Protein AF-A0A5C8ME00-F1 (afdb_monomer_lite)

Foldseek 3Di:
DQDDADPVGGDLDPVVLVVCCVPDVVSVVVVVVVVVCCCCPCLPVVQVVQQDPVQRDHDWDWDQPPDPVRDTATVSPGPPPQDDDDPVSNVSCVSDDDSDPPDDDDDDDDDCVLLCVVCVVVVPPVSPVCVVVVHDVLLVQLCVVVVDDSVPCDPVSSVVSVVVVVCVSCVVVPPD

Secondary structure (DSSP, 8-state):
----EETTEE---HHHHHHHGGG-HHHHHHHHHHHHHHIIIIIIIHHHTTB-TTT--B--EEESSS-TTS--EEESS--TT---SSHHHHGGGGG---SSTT--------TTHHHHHHHHHHT-HHHHHHHHTT--HHHHHHHHHHT--GGG--HHHHHHHHHHHHHHHHGGGS--

Radius of gyration: 20.96 Å; chains: 1; bounding box: 46×53×48 Å

Structure (mmCIF, N/CA/C/O backbone):
data_AF-A0A5C8ME00-F1
#
_entry.id   AF-A0A5C8ME00-F1
#
loop_
_atom_site.group_PDB
_atom_site.id
_atom_site.type_symbol
_atom_site.label_atom_id
_atom_site.label_alt_id
_atom_site.label_comp_id
_atom_site.label_asym_id
_atom_site.label_entity_id
_atom_site.label_seq_id
_atom_site.pdbx_PDB_ins_code
_atom_site.Cartn_x
_atom_site.Cartn_y
_atom_site.Cartn_z
_atom_site.occupancy
_atom_site.B_iso_or_equiv
_atom_site.auth_seq_id
_atom_site.auth_comp_id
_atom_site.auth_asym_id
_atom_site.auth_atom_id
_atom_site.pdbx_PDB_model_num
ATOM 1 N N . PRO A 1 1 ? -8.275 28.125 -0.974 1.00 88.19 1 PRO A N 1
ATOM 2 C CA . PRO A 1 1 ? -7.687 28.679 0.264 1.00 88.19 1 PRO A CA 1
ATOM 3 C C . PRO A 1 1 ? -6.449 27.875 0.672 1.00 88.19 1 PRO A C 1
ATOM 5 O O . PRO A 1 1 ? -6.302 26.719 0.283 1.00 88.19 1 PRO A O 1
ATOM 8 N N . VAL A 1 2 ? -5.556 28.489 1.446 1.00 91.38 2 VAL A N 1
ATOM 9 C CA . VAL A 1 2 ? -4.359 27.818 1.966 1.00 91.38 2 VAL A CA 1
ATOM 10 C C . VAL A 1 2 ? -4.737 27.044 3.230 1.00 91.38 2 VAL A C 1
ATOM 12 O O . VAL A 1 2 ? -5.086 27.661 4.229 1.00 91.38 2 VAL A O 1
ATOM 15 N N . LEU A 1 3 ? -4.664 25.708 3.191 1.00 89.69 3 LEU A N 1
ATOM 16 C CA . LEU A 1 3 ? -5.029 24.849 4.333 1.00 89.69 3 LEU A CA 1
ATOM 17 C C . LEU A 1 3 ? -3.828 24.432 5.197 1.00 89.69 3 LEU A C 1
ATOM 19 O O . LEU A 1 3 ? -3.984 24.168 6.384 1.00 89.69 3 LEU A O 1
ATOM 23 N N . LYS A 1 4 ? -2.625 24.345 4.612 1.00 92.75 4 LYS A N 1
ATOM 24 C CA . LYS A 1 4 ? -1.401 23.899 5.299 1.00 92.75 4 LYS A CA 1
ATOM 25 C C . LYS A 1 4 ? -0.155 24.478 4.625 1.00 92.75 4 LYS A C 1
ATOM 27 O O . LYS A 1 4 ? -0.131 24.649 3.404 1.00 92.75 4 LYS A O 1
ATOM 32 N N . LYS A 1 5 ? 0.895 24.747 5.406 1.00 93.75 5 LYS A N 1
ATOM 33 C CA . LYS A 1 5 ? 2.218 25.180 4.921 1.00 93.75 5 LYS A CA 1
ATOM 34 C C . LYS A 1 5 ? 3.290 24.139 5.264 1.00 93.75 5 LYS A C 1
ATOM 36 O O . LYS A 1 5 ? 3.178 23.434 6.263 1.00 93.75 5 LYS A O 1
ATOM 41 N N . THR A 1 6 ? 4.305 24.030 4.418 1.00 93.50 6 THR A N 1
ATOM 42 C CA . THR A 1 6 ? 5.554 23.297 4.659 1.00 93.50 6 THR A CA 1
ATOM 43 C C . THR A 1 6 ? 6.679 24.297 4.929 1.00 93.50 6 THR A C 1
ATOM 45 O O . THR A 1 6 ? 6.500 25.501 4.753 1.00 93.50 6 THR A O 1
ATOM 48 N N . LYS A 1 7 ? 7.865 23.810 5.318 1.00 91.88 7 LYS A N 1
ATOM 49 C CA . LYS A 1 7 ? 9.053 24.661 5.526 1.00 91.88 7 LYS A CA 1
ATOM 50 C C . LYS A 1 7 ? 9.401 25.524 4.300 1.00 91.88 7 LYS A C 1
ATOM 52 O O . LYS A 1 7 ? 9.993 26.581 4.457 1.00 91.88 7 LYS A O 1
ATOM 57 N N . THR A 1 8 ? 9.036 25.071 3.100 1.00 92.56 8 THR A N 1
ATOM 58 C CA . THR A 1 8 ? 9.403 25.693 1.821 1.00 92.56 8 THR A CA 1
ATOM 59 C C . THR A 1 8 ? 8.241 26.375 1.095 1.00 92.56 8 THR A C 1
ATOM 61 O O . THR A 1 8 ? 8.463 26.954 0.037 1.00 92.56 8 THR A O 1
ATOM 64 N N . GLY A 1 9 ? 7.006 26.338 1.616 1.00 94.81 9 GLY A N 1
ATOM 65 C CA . GLY A 1 9 ? 5.874 27.006 0.966 1.00 94.81 9 GLY A CA 1
ATOM 66 C C . GLY A 1 9 ? 4.507 26.409 1.286 1.00 94.81 9 GLY A C 1
ATOM 67 O O . GLY A 1 9 ? 4.250 25.930 2.389 1.00 94.81 9 GLY A O 1
ATOM 68 N N . TYR A 1 10 ? 3.587 26.470 0.324 1.00 95.19 10 TYR A N 1
ATOM 69 C CA . TYR A 1 10 ? 2.240 25.918 0.475 1.00 95.19 10 TYR A CA 1
ATOM 70 C C . TYR A 1 10 ? 2.240 24.401 0.300 1.00 95.19 10 TYR A C 1
ATOM 72 O O . TYR A 1 10 ? 2.869 23.861 -0.610 1.00 95.19 10 TYR A O 1
ATOM 80 N N . SER A 1 11 ? 1.504 23.699 1.160 1.00 92.94 11 SER A N 1
ATOM 81 C CA . SER A 1 11 ? 1.359 22.256 1.019 1.00 92.94 11 SER A CA 1
ATOM 82 C C . SER A 1 11 ? 0.436 21.927 -0.148 1.00 92.94 11 SER A C 1
ATOM 84 O O . SER A 1 11 ? -0.657 22.473 -0.266 1.00 92.94 11 SER A O 1
ATOM 86 N N . THR A 1 12 ? 0.865 20.982 -0.976 1.00 94.06 12 THR A N 1
ATOM 87 C CA . THR A 1 12 ? 0.027 20.356 -2.002 1.00 94.06 12 THR A CA 1
ATOM 88 C C . THR A 1 12 ? -0.050 18.848 -1.771 1.00 94.06 12 THR A C 1
ATOM 90 O O . THR A 1 12 ? -0.081 18.086 -2.726 1.00 94.06 12 THR A O 1
ATOM 93 N N . SER A 1 13 ? -0.008 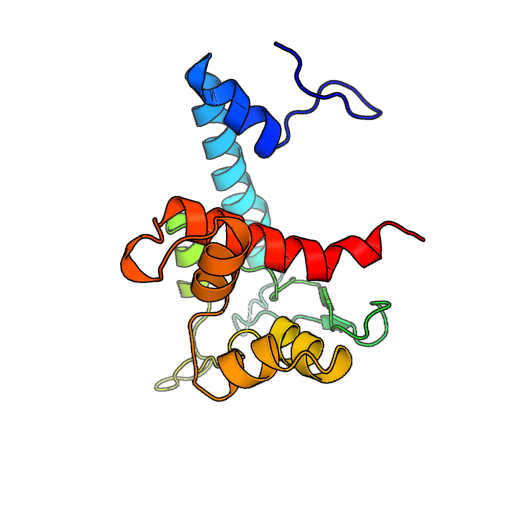18.370 -0.522 1.00 92.62 13 SER A N 1
ATOM 94 C CA . SER A 1 13 ? -0.159 16.932 -0.246 1.00 92.62 13 SER A CA 1
ATOM 95 C C . SER A 1 13 ? -1.520 16.412 -0.727 1.00 92.62 13 SER A C 1
ATOM 97 O O . SER A 1 13 ? -2.463 17.190 -0.861 1.00 92.62 13 SER A O 1
ATOM 99 N N . ALA A 1 14 ? -1.635 15.097 -0.954 1.00 90.44 14 ALA A N 1
ATOM 100 C CA . ALA A 1 14 ? -2.904 14.476 -1.350 1.00 90.44 14 ALA A CA 1
ATOM 101 C C . ALA A 1 14 ? -4.045 14.842 -0.382 1.00 90.44 14 ALA A C 1
ATOM 103 O O . ALA A 1 14 ? -5.069 15.334 -0.826 1.00 90.44 14 ALA A O 1
ATOM 104 N N . GLU A 1 15 ? -3.804 14.764 0.932 1.00 89.75 15 GLU A N 1
ATOM 105 C CA . GLU A 1 15 ? -4.770 15.150 1.976 1.00 89.75 15 GLU A CA 1
ATOM 106 C C . GLU A 1 15 ? -5.261 16.609 1.850 1.00 89.75 15 GLU A C 1
ATOM 108 O O . GLU A 1 15 ? -6.433 16.910 2.069 1.00 89.75 15 GLU A O 1
ATOM 113 N N . VAL A 1 16 ? -4.367 17.542 1.503 1.00 93.44 16 VAL A N 1
ATOM 114 C CA . VAL A 1 16 ? -4.737 18.953 1.310 1.00 93.44 16 VAL A CA 1
ATOM 115 C C . VAL A 1 16 ? -5.523 19.123 0.015 1.00 93.44 16 VAL A C 1
ATOM 117 O O . VAL A 1 16 ? -6.515 19.844 -0.001 1.00 93.44 16 VAL A O 1
ATOM 120 N N . LEU A 1 17 ? -5.098 18.459 -1.059 1.00 94.12 17 LEU A N 1
ATOM 121 C CA . LEU A 1 17 ? -5.768 18.528 -2.354 1.00 94.12 17 LEU A CA 1
ATOM 122 C C . LEU A 1 17 ? -7.157 17.878 -2.314 1.00 94.12 17 LEU A C 1
ATOM 124 O O . LEU A 1 17 ? -8.087 18.454 -2.855 1.00 94.12 17 LEU A O 1
ATOM 128 N N . GLU A 1 18 ? -7.351 16.768 -1.607 1.00 91.75 18 GLU A N 1
ATOM 129 C CA . GLU A 1 18 ? -8.671 16.144 -1.419 1.00 91.75 18 GLU A CA 1
ATOM 130 C C . GLU A 1 18 ? -9.672 17.112 -0.766 1.00 91.75 18 GLU A C 1
ATOM 132 O O . GLU A 1 18 ? -10.810 17.226 -1.211 1.00 91.75 18 GLU A O 1
ATOM 137 N N . LYS A 1 19 ? -9.232 17.899 0.225 1.00 92.12 19 LYS A N 1
ATOM 138 C CA . LYS A 1 19 ? -10.057 18.950 0.855 1.00 92.12 19 LYS A CA 1
ATOM 139 C C . LYS A 1 19 ? -10.343 20.134 -0.079 1.00 92.12 19 LYS A C 1
ATOM 141 O O . LYS A 1 19 ? -11.308 20.866 0.130 1.00 92.12 19 LYS A O 1
ATOM 146 N N . LEU A 1 20 ? -9.491 20.354 -1.081 1.00 93.81 20 LEU A N 1
ATOM 147 C CA . LEU A 1 20 ? -9.636 21.416 -2.081 1.00 93.81 20 LEU A CA 1
ATOM 148 C C . LEU A 1 20 ? -10.382 20.956 -3.341 1.00 93.81 20 LEU A C 1
ATOM 150 O O . LEU A 1 20 ? -10.801 21.813 -4.115 1.00 93.81 20 LEU A O 1
ATOM 154 N N . ALA A 1 21 ? -10.576 19.649 -3.538 1.00 92.56 21 ALA A N 1
ATOM 155 C CA . ALA A 1 21 ? -11.231 19.083 -4.716 1.00 92.56 21 ALA A CA 1
ATOM 156 C C . ALA A 1 21 ? -12.616 19.695 -5.005 1.00 92.56 21 ALA A C 1
ATOM 158 O O . ALA A 1 21 ? -12.838 20.089 -6.150 1.00 92.56 21 ALA A O 1
ATOM 159 N N . PRO A 1 22 ? -13.495 19.935 -4.004 1.00 94.44 22 PRO A N 1
ATOM 160 C CA . PRO A 1 22 ? -14.806 20.544 -4.253 1.00 94.44 22 PRO A CA 1
ATOM 161 C C . PRO A 1 22 ? -14.755 21.986 -4.775 1.00 94.44 22 PRO A C 1
ATOM 163 O O . PRO A 1 22 ? -15.778 22.529 -5.178 1.00 94.44 22 PRO A O 1
ATOM 166 N N . GLN A 1 23 ? -13.598 22.647 -4.709 1.00 93.62 23 GLN A N 1
ATOM 167 C CA . GLN A 1 23 ? -13.489 24.070 -5.021 1.00 93.62 23 GLN A CA 1
ATOM 168 C C . GLN A 1 23 ? -13.148 24.345 -6.480 1.00 93.62 23 GLN A C 1
ATOM 170 O O . GLN A 1 23 ? -13.478 25.417 -6.981 1.00 93.62 23 GLN A O 1
ATOM 175 N N . HIS A 1 24 ? -12.440 23.431 -7.145 1.00 95.62 24 HIS A N 1
ATOM 176 C CA . HIS A 1 24 ? -12.072 23.600 -8.544 1.00 95.62 24 HIS A CA 1
ATOM 177 C C . HIS A 1 24 ? -11.681 22.263 -9.185 1.00 95.62 24 HIS A C 1
ATOM 179 O O . HIS A 1 24 ? -10.813 21.555 -8.674 1.00 95.62 24 HIS A O 1
ATOM 185 N N . GLU A 1 25 ? -12.221 21.975 -10.372 1.00 95.12 25 GLU A N 1
ATOM 186 C CA . GLU A 1 25 ? -11.980 20.729 -11.127 1.00 95.12 25 GLU A CA 1
ATOM 187 C C . GLU A 1 25 ? -10.493 20.427 -11.412 1.00 95.12 25 GLU A C 1
ATOM 189 O O . GLU A 1 25 ? -10.078 19.274 -11.517 1.00 95.12 25 GLU A O 1
ATOM 194 N N . ILE A 1 26 ? -9.650 21.461 -11.503 1.00 96.62 26 ILE A N 1
ATOM 195 C CA . ILE A 1 26 ? -8.194 21.310 -11.687 1.00 96.62 26 ILE A CA 1
ATOM 196 C C . ILE A 1 26 ? -7.544 20.463 -10.587 1.00 96.62 26 ILE A C 1
ATOM 198 O O . ILE A 1 26 ? -6.544 19.795 -10.838 1.00 96.62 26 ILE A O 1
ATOM 202 N N . VAL A 1 27 ? -8.087 20.483 -9.369 1.00 95.56 27 VAL A N 1
ATOM 203 C CA . VAL A 1 27 ? -7.496 19.786 -8.225 1.00 95.56 27 VAL A CA 1
ATOM 204 C C . VAL A 1 27 ? -7.568 18.273 -8.426 1.00 95.56 27 VAL A C 1
ATOM 206 O O . VAL A 1 27 ? -6.569 17.581 -8.221 1.00 95.56 27 VAL A O 1
ATOM 209 N N . GLU A 1 28 ? -8.700 17.772 -8.921 1.00 93.69 28 GLU A N 1
ATOM 210 C CA . GLU A 1 28 ? -8.862 16.362 -9.286 1.00 93.69 28 GLU A CA 1
ATOM 211 C C . GLU A 1 28 ? -7.933 15.977 -10.442 1.00 93.69 28 GLU A C 1
ATOM 213 O O . GLU A 1 28 ? -7.245 14.956 -10.375 1.00 93.69 28 GLU A O 1
ATOM 218 N N . LYS A 1 29 ? -7.812 16.841 -11.461 1.00 95.88 29 LYS A N 1
ATOM 219 C CA . LYS A 1 29 ? -6.878 16.634 -12.583 1.00 95.88 29 LYS A CA 1
ATOM 220 C C . LYS A 1 29 ? -5.421 16.552 -12.103 1.00 95.88 29 LYS A C 1
ATOM 222 O O . LYS A 1 29 ? -4.667 15.707 -12.582 1.00 95.88 29 LYS A O 1
ATOM 227 N N . ILE A 1 30 ? -5.020 17.374 -11.128 1.00 96.06 30 ILE A N 1
ATOM 228 C CA . ILE A 1 30 ? -3.675 17.337 -10.523 1.00 96.06 30 ILE A CA 1
ATOM 229 C C . ILE A 1 30 ? -3.450 16.040 -9.740 1.00 96.06 30 ILE A C 1
ATOM 231 O O . ILE A 1 30 ? -2.378 15.440 -9.856 1.00 96.06 30 ILE A O 1
ATOM 235 N N . LEU A 1 31 ? -4.426 15.608 -8.936 1.00 93.19 31 LEU A N 1
ATOM 236 C CA . LEU A 1 31 ? -4.349 14.346 -8.193 1.00 93.19 31 LEU A CA 1
ATOM 237 C C . LEU A 1 31 ? -4.161 13.165 -9.152 1.00 93.19 31 LEU A C 1
ATOM 239 O O . LEU A 1 31 ? -3.233 12.372 -8.974 1.00 93.19 31 LEU A O 1
ATOM 243 N N . HIS A 1 32 ? -4.966 13.117 -10.214 1.00 92.56 32 HIS A N 1
ATOM 244 C CA . HIS A 1 32 ? -4.878 12.081 -11.234 1.00 92.56 32 HIS A CA 1
ATOM 245 C C . HIS A 1 32 ? -3.536 12.117 -11.984 1.00 92.56 32 HIS A C 1
ATOM 247 O O . HIS A 1 32 ? -2.866 11.091 -12.103 1.00 92.56 32 HIS A O 1
ATOM 253 N N . TYR A 1 33 ? -3.073 13.300 -12.405 1.00 95.38 33 TYR A N 1
ATOM 254 C CA . TYR A 1 33 ? -1.769 13.459 -13.057 1.00 95.38 33 TYR A CA 1
ATOM 255 C C . TYR A 1 33 ? -0.618 12.944 -12.185 1.00 95.38 33 TYR A C 1
ATOM 257 O O . TYR A 1 33 ? 0.264 12.236 -12.664 1.00 95.38 33 TYR A O 1
ATOM 265 N N . ARG A 1 34 ? -0.624 13.253 -10.883 1.00 94.12 34 ARG A N 1
ATOM 266 C CA . ARG A 1 34 ? 0.418 12.786 -9.955 1.00 94.12 34 ARG A CA 1
ATOM 267 C C . ARG A 1 34 ? 0.398 11.277 -9.770 1.00 94.12 34 ARG A C 1
ATOM 269 O O . ARG A 1 34 ? 1.466 10.674 -9.668 1.00 94.12 34 ARG A O 1
ATOM 276 N N . GLN A 1 35 ? -0.788 10.676 -9.733 1.00 90.62 35 GLN A N 1
ATOM 277 C CA . GLN A 1 35 ? -0.932 9.226 -9.685 1.00 90.62 35 GLN A CA 1
ATOM 278 C C . GLN A 1 35 ? -0.311 8.585 -10.930 1.00 90.62 35 GLN A C 1
ATOM 280 O O . GLN A 1 35 ? 0.579 7.745 -10.795 1.00 90.62 35 GLN A O 1
ATOM 285 N N . LEU A 1 36 ? -0.717 9.019 -12.127 1.00 92.88 36 LEU A N 1
ATOM 286 C CA . LEU A 1 36 ? -0.182 8.507 -13.392 1.00 92.88 36 LEU A CA 1
ATOM 287 C C . LEU A 1 36 ? 1.327 8.739 -13.512 1.00 92.88 36 LEU A C 1
ATOM 289 O O . LEU A 1 36 ? 2.073 7.815 -13.823 1.00 92.88 36 LEU A O 1
ATOM 293 N N . GLY A 1 37 ? 1.794 9.940 -13.168 1.00 94.06 37 GLY A N 1
ATOM 294 C CA . GLY A 1 37 ? 3.211 10.281 -13.181 1.00 94.06 37 GLY A CA 1
ATOM 295 C C . GLY A 1 37 ? 4.032 9.401 -12.239 1.00 94.06 37 GLY A C 1
ATOM 296 O O . GLY A 1 37 ? 5.149 9.014 -12.580 1.00 94.06 37 GLY A O 1
ATOM 297 N N . LYS A 1 38 ? 3.491 9.016 -11.074 1.00 91.06 38 LYS A N 1
ATOM 298 C CA . LYS A 1 38 ? 4.168 8.087 -10.157 1.00 91.06 38 LYS A CA 1
ATOM 299 C C . LYS A 1 38 ? 4.213 6.666 -10.721 1.00 91.06 38 LYS A C 1
ATOM 301 O O . LYS A 1 38 ? 5.256 6.022 -10.609 1.00 91.06 38 LYS A O 1
ATOM 306 N N . LEU A 1 39 ? 3.121 6.200 -11.336 1.00 92.25 39 LEU A N 1
ATOM 307 C CA . LEU A 1 39 ? 3.062 4.905 -12.026 1.00 92.25 39 LEU A CA 1
ATOM 308 C C . LEU A 1 39 ? 4.110 4.826 -13.137 1.00 92.25 39 LEU A C 1
ATOM 310 O O . LEU A 1 39 ? 4.941 3.921 -13.121 1.00 92.25 39 LEU A O 1
ATOM 314 N N . GLN A 1 40 ? 4.138 5.821 -14.019 1.00 92.81 40 GLN A N 1
ATOM 315 C CA . GLN A 1 40 ? 5.092 5.887 -15.117 1.00 92.81 40 GLN A CA 1
ATOM 316 C C . GLN A 1 40 ? 6.540 5.990 -14.622 1.00 92.81 40 GLN A C 1
ATOM 318 O O . GLN A 1 40 ? 7.350 5.113 -14.906 1.00 92.81 40 GLN A O 1
ATOM 323 N N . SER A 1 41 ? 6.868 7.026 -13.846 1.00 92.12 41 SER A N 1
ATOM 324 C CA . SER A 1 41 ? 8.264 7.314 -13.484 1.00 92.12 41 SER A CA 1
ATOM 325 C C . SER A 1 41 ? 8.886 6.248 -12.581 1.00 92.12 41 SER A C 1
ATOM 327 O O . SER A 1 41 ? 10.025 5.839 -12.779 1.00 92.12 41 SER A O 1
ATOM 329 N N . THR A 1 42 ? 8.161 5.804 -11.550 1.00 90.25 42 THR A N 1
ATOM 330 C CA . THR A 1 42 ? 8.736 4.931 -10.516 1.00 90.25 42 THR A CA 1
ATOM 331 C C . THR A 1 42 ? 8.575 3.463 -10.858 1.00 90.25 42 THR A C 1
ATOM 333 O O . THR A 1 42 ? 9.514 2.699 -10.671 1.00 90.25 42 THR A O 1
ATOM 336 N N . TYR A 1 43 ? 7.398 3.060 -11.334 1.00 91.94 43 TYR A N 1
ATOM 337 C CA . TYR A 1 43 ? 7.083 1.642 -11.478 1.00 91.94 43 TYR A CA 1
ATOM 338 C C . TYR A 1 43 ? 7.258 1.130 -12.904 1.00 91.94 43 TYR A C 1
ATOM 340 O O . TYR A 1 43 ? 7.599 -0.030 -13.064 1.00 91.94 43 TYR A O 1
ATOM 348 N N . ILE A 1 44 ? 7.082 1.962 -13.933 1.00 92.44 44 ILE A N 1
ATOM 349 C CA . ILE A 1 44 ? 7.342 1.546 -15.318 1.00 92.44 44 ILE A CA 1
ATOM 350 C C . ILE A 1 44 ? 8.804 1.825 -15.670 1.00 92.44 44 ILE A C 1
ATOM 352 O O . ILE A 1 44 ? 9.607 0.901 -15.769 1.00 92.44 44 ILE A O 1
ATOM 356 N N . GLU A 1 45 ? 9.185 3.097 -15.782 1.00 94.25 45 GLU A N 1
ATOM 357 C CA . GLU A 1 45 ? 10.542 3.495 -16.173 1.00 94.25 45 GLU A CA 1
ATOM 358 C C . GLU A 1 45 ? 11.588 3.036 -15.151 1.00 94.25 45 GLU A C 1
ATOM 360 O O . GLU A 1 45 ? 12.675 2.606 -15.526 1.00 94.25 45 GLU A O 1
ATOM 365 N N . GLY A 1 46 ? 11.261 3.099 -13.857 1.00 93.31 46 GLY A N 1
ATOM 366 C CA . GLY A 1 46 ? 12.154 2.658 -12.788 1.00 93.31 46 GLY A CA 1
ATOM 367 C C . GLY A 1 46 ? 12.451 1.157 -12.818 1.00 93.31 46 GLY A C 1
ATOM 368 O O . GLY A 1 46 ? 13.612 0.783 -12.682 1.00 93.31 46 GLY A O 1
ATOM 369 N N . LEU A 1 47 ? 11.443 0.300 -13.041 1.00 93.69 47 LEU A N 1
ATOM 370 C CA . LEU A 1 47 ? 11.654 -1.153 -13.132 1.00 93.69 47 LEU A CA 1
ATOM 371 C C . LEU A 1 47 ? 12.388 -1.540 -14.420 1.00 93.69 47 LEU A C 1
ATOM 373 O O . LEU A 1 47 ? 13.303 -2.358 -14.374 1.00 93.69 47 LEU A O 1
ATOM 377 N N . LEU A 1 48 ? 12.049 -0.910 -15.549 1.00 93.94 48 LEU A N 1
ATOM 378 C CA . LEU A 1 48 ? 12.714 -1.161 -16.833 1.00 93.94 48 LEU A CA 1
ATOM 379 C C . LEU A 1 48 ? 14.207 -0.806 -16.824 1.00 93.94 48 LEU A C 1
ATOM 381 O O . LEU A 1 48 ? 14.966 -1.364 -17.606 1.00 93.94 48 LEU A O 1
ATOM 385 N N . LYS A 1 49 ? 14.652 0.100 -15.947 1.00 95.00 49 LYS A N 1
ATOM 386 C CA . LYS A 1 49 ? 16.078 0.442 -15.808 1.00 95.00 49 LYS A CA 1
ATOM 387 C C . LYS A 1 49 ? 16.900 -0.607 -15.062 1.00 95.00 49 LYS A C 1
ATOM 389 O O . LYS A 1 49 ? 18.119 -0.589 -15.176 1.00 95.00 49 LYS A O 1
ATOM 394 N N . VAL A 1 50 ? 16.257 -1.464 -14.270 1.00 95.25 50 VAL A N 1
ATOM 395 C CA . VAL A 1 50 ? 16.938 -2.415 -13.370 1.00 95.25 50 VAL A CA 1
ATOM 396 C C . VAL A 1 50 ? 16.635 -3.875 -13.703 1.00 95.25 50 VAL A C 1
ATOM 398 O O . VAL A 1 50 ? 17.101 -4.777 -13.009 1.00 95.25 50 VAL A O 1
ATOM 401 N N . VAL A 1 51 ? 15.840 -4.123 -14.746 1.00 96.50 51 VAL A N 1
ATOM 402 C CA . VAL A 1 51 ? 15.625 -5.471 -15.269 1.00 96.50 51 VAL A CA 1
ATOM 403 C C . VAL A 1 51 ? 16.887 -5.954 -15.975 1.00 96.50 51 VAL A C 1
ATOM 405 O O . VAL A 1 51 ? 17.477 -5.251 -16.793 1.00 96.50 51 VAL A O 1
ATOM 408 N N . HIS A 1 52 ? 17.307 -7.171 -15.656 1.00 96.06 52 HIS A N 1
ATOM 409 C CA . HIS A 1 52 ? 18.437 -7.799 -16.315 1.00 96.06 52 HIS A CA 1
ATOM 410 C C . HIS A 1 52 ? 18.038 -8.229 -17.732 1.00 96.06 52 HIS A C 1
ATOM 412 O O . HIS A 1 52 ? 17.139 -9.057 -17.895 1.00 96.06 52 HIS A O 1
ATOM 418 N N . HIS A 1 53 ? 18.719 -7.701 -18.753 1.00 92.94 53 HIS A N 1
ATOM 419 C CA . HIS A 1 53 ? 18.341 -7.887 -20.160 1.00 92.94 53 HIS A CA 1
ATOM 420 C C . HIS A 1 53 ? 18.285 -9.356 -20.602 1.00 92.94 53 HIS A C 1
ATOM 422 O O . HIS A 1 53 ? 17.360 -9.736 -21.313 1.00 92.94 53 HIS A O 1
ATOM 428 N N . ASP A 1 54 ? 19.215 -10.195 -20.136 1.00 95.31 54 ASP A N 1
ATOM 429 C CA . ASP A 1 54 ? 19.278 -11.591 -20.596 1.00 95.31 54 ASP A CA 1
ATOM 430 C C . ASP A 1 54 ? 18.248 -12.511 -19.924 1.00 95.31 54 ASP A C 1
ATOM 432 O O . ASP A 1 54 ? 17.875 -13.539 -20.480 1.00 95.31 54 ASP A O 1
ATOM 436 N N . THR A 1 55 ? 17.792 -12.171 -18.713 1.00 95.75 55 THR A N 1
ATOM 437 C CA . THR A 1 55 ? 16.948 -13.061 -17.893 1.00 95.75 55 THR A CA 1
ATOM 438 C C . THR A 1 55 ? 15.542 -12.518 -17.674 1.00 95.75 55 THR A C 1
ATOM 440 O O . THR A 1 55 ? 14.683 -13.252 -17.192 1.00 95.75 55 THR A O 1
ATOM 443 N N . ASN A 1 56 ? 15.301 -11.243 -17.998 1.00 95.38 56 ASN A N 1
ATOM 444 C CA . ASN A 1 56 ? 14.081 -10.504 -17.672 1.00 95.38 56 ASN A CA 1
ATOM 445 C C . ASN A 1 56 ? 13.720 -10.538 -16.173 1.00 95.38 56 ASN A C 1
ATOM 447 O O . ASN A 1 56 ? 12.552 -10.419 -15.802 1.00 95.38 56 ASN A O 1
ATOM 451 N N . LYS A 1 57 ? 14.720 -10.690 -15.292 1.00 97.06 57 LYS A N 1
ATOM 452 C CA . LYS A 1 57 ? 14.544 -10.700 -13.832 1.00 97.06 57 LYS A CA 1
ATOM 453 C C . LYS A 1 57 ? 14.973 -9.372 -13.217 1.00 97.06 57 LYS A C 1
ATOM 455 O O . LYS A 1 57 ? 15.908 -8.725 -13.682 1.00 97.06 57 LYS A O 1
ATOM 460 N N . VAL A 1 58 ? 14.297 -8.986 -12.138 1.00 96.50 58 VAL A N 1
ATOM 461 C CA . VAL A 1 58 ? 14.713 -7.888 -11.255 1.00 96.50 58 VAL A CA 1
ATOM 462 C C . VAL A 1 58 ? 15.274 -8.475 -9.962 1.00 96.50 58 VAL A C 1
ATOM 464 O O . VAL A 1 58 ? 14.670 -9.369 -9.369 1.00 96.50 58 VAL A O 1
ATOM 467 N N . HIS A 1 59 ? 16.428 -7.979 -9.521 1.00 97.31 59 HIS A N 1
ATOM 468 C CA . HIS A 1 59 ? 17.151 -8.507 -8.364 1.00 97.31 59 HIS A CA 1
ATOM 469 C C . HIS A 1 59 ? 17.191 -7.460 -7.252 1.00 97.31 59 HIS A C 1
ATOM 471 O O . HIS A 1 59 ? 18.081 -6.623 -7.218 1.00 97.31 59 HIS A O 1
ATOM 477 N N . THR A 1 60 ? 16.205 -7.498 -6.352 1.00 97.56 60 THR A N 1
ATOM 478 C CA . THR A 1 60 ? 16.162 -6.574 -5.210 1.00 97.56 60 THR A CA 1
ATOM 479 C C . THR A 1 60 ? 17.215 -6.916 -4.156 1.00 97.56 60 THR A C 1
ATOM 481 O O . THR A 1 60 ? 17.559 -8.083 -3.959 1.00 97.56 60 THR A O 1
ATOM 484 N N . ILE A 1 61 ? 17.664 -5.902 -3.422 1.00 97.62 61 ILE A N 1
ATOM 485 C CA . ILE A 1 61 ? 18.503 -6.046 -2.233 1.00 97.62 61 ILE A CA 1
ATOM 486 C C . ILE A 1 61 ? 17.619 -5.882 -0.996 1.00 97.62 61 ILE A C 1
ATOM 488 O O . ILE A 1 61 ? 16.992 -4.838 -0.800 1.00 97.62 61 ILE A O 1
ATOM 492 N N . PHE A 1 62 ? 17.587 -6.908 -0.144 1.00 97.75 62 PHE A N 1
ATOM 493 C CA . PHE A 1 62 ? 16.938 -6.834 1.162 1.00 97.75 62 PHE A CA 1
ATOM 494 C C . PHE A 1 62 ? 17.935 -6.373 2.224 1.00 97.75 62 PHE A C 1
ATOM 496 O O . PHE A 1 62 ? 18.843 -7.109 2.605 1.00 97.75 62 PHE A O 1
ATOM 503 N N . ASN A 1 63 ? 17.745 -5.161 2.740 1.00 95.75 63 ASN A N 1
ATOM 504 C CA . ASN A 1 63 ? 18.569 -4.638 3.821 1.00 95.75 63 ASN A CA 1
ATOM 505 C C . ASN A 1 63 ? 18.012 -5.110 5.164 1.00 95.75 63 ASN A C 1
ATOM 507 O O . ASN A 1 63 ? 16.931 -4.692 5.588 1.00 95.75 63 ASN A O 1
ATOM 511 N N . GLN A 1 64 ? 18.775 -5.962 5.844 1.00 95.75 64 GLN A N 1
ATOM 512 C CA . GLN A 1 64 ? 18.384 -6.544 7.128 1.00 95.75 64 GLN A CA 1
ATOM 513 C C . GLN A 1 64 ? 18.782 -5.678 8.333 1.00 95.75 64 GLN A C 1
ATOM 515 O O . GLN A 1 64 ? 18.108 -5.708 9.356 1.00 95.75 64 GLN A O 1
ATOM 520 N N . ALA A 1 65 ? 19.841 -4.875 8.207 1.00 94.50 65 ALA A N 1
ATOM 521 C CA . ALA A 1 65 ? 20.431 -4.108 9.309 1.00 94.50 65 ALA A CA 1
ATOM 522 C C . ALA A 1 65 ? 20.178 -2.588 9.211 1.00 94.50 65 ALA A C 1
ATOM 524 O O . ALA A 1 65 ? 20.992 -1.796 9.675 1.00 94.50 65 ALA A O 1
ATOM 525 N N . LEU A 1 66 ? 19.078 -2.171 8.568 1.00 90.75 66 LEU A N 1
ATOM 526 C CA . LEU A 1 66 ? 18.779 -0.749 8.335 1.00 90.75 66 LEU A CA 1
ATOM 527 C C . LEU A 1 66 ? 17.693 -0.184 9.261 1.00 90.75 66 LEU A C 1
ATOM 529 O O . LEU A 1 66 ? 17.831 0.929 9.764 1.00 90.75 66 LEU A O 1
ATOM 533 N N . THR A 1 67 ? 16.576 -0.893 9.439 1.00 89.56 67 THR A N 1
ATOM 534 C CA . THR A 1 67 ? 15.417 -0.332 10.150 1.00 89.56 67 THR A CA 1
ATOM 535 C C . THR A 1 67 ? 15.556 -0.501 11.663 1.00 89.56 67 THR A C 1
ATOM 537 O O . THR A 1 67 ? 16.033 -1.522 12.148 1.00 89.56 67 THR A O 1
ATOM 540 N N . GLN A 1 68 ? 15.081 0.482 12.431 1.00 90.00 68 GLN A N 1
ATOM 541 C CA . GLN A 1 68 ? 15.115 0.426 13.899 1.00 90.00 68 GLN A CA 1
ATOM 542 C C . GLN A 1 68 ? 14.155 -0.621 14.487 1.00 90.00 68 GLN A C 1
ATOM 544 O O . GLN A 1 68 ? 14.350 -1.075 15.608 1.00 90.00 68 GLN A O 1
ATOM 549 N N . THR A 1 69 ? 13.112 -0.999 13.742 1.00 90.25 69 THR A N 1
ATOM 550 C CA . THR A 1 69 ? 12.070 -1.940 14.185 1.00 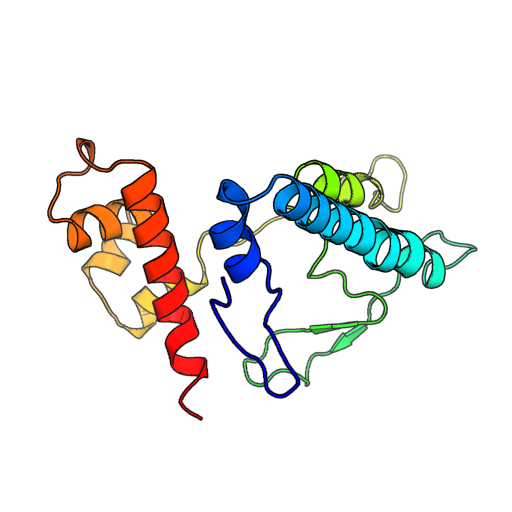90.25 69 THR A CA 1
ATOM 551 C C . THR A 1 69 ? 12.349 -3.389 13.783 1.00 90.25 69 THR A C 1
ATOM 553 O O . THR A 1 69 ? 11.531 -4.261 14.060 1.00 90.25 69 THR A O 1
ATOM 556 N N . GLY A 1 70 ? 13.466 -3.658 13.096 1.00 90.56 70 GLY A N 1
ATOM 557 C CA . GLY A 1 70 ? 13.821 -4.995 12.609 1.00 90.56 70 GLY A CA 1
ATOM 558 C C . GLY A 1 70 ? 13.098 -5.432 11.327 1.00 90.56 70 GLY A C 1
ATOM 559 O O . GLY A 1 70 ? 13.276 -6.561 10.876 1.00 90.56 70 GLY A O 1
ATOM 560 N N . ARG A 1 71 ? 12.301 -4.558 10.696 1.00 93.12 71 ARG A N 1
ATOM 561 C CA . ARG A 1 71 ? 11.728 -4.809 9.362 1.00 93.12 71 ARG A CA 1
ATOM 562 C C . ARG A 1 71 ? 12.821 -4.846 8.291 1.00 93.12 71 ARG A C 1
ATOM 564 O O . ARG A 1 71 ? 13.748 -4.037 8.314 1.00 93.12 71 ARG A O 1
ATOM 571 N N . LEU A 1 72 ? 12.659 -5.706 7.289 1.00 95.81 72 LEU A N 1
ATOM 572 C CA . LEU A 1 72 ? 13.459 -5.629 6.064 1.00 95.81 72 LEU A CA 1
ATOM 573 C C . LEU A 1 72 ? 13.061 -4.392 5.256 1.00 95.81 72 LEU A C 1
ATOM 575 O O . LEU A 1 72 ? 11.871 -4.081 5.155 1.00 95.81 72 LEU A O 1
ATOM 579 N N . SER A 1 73 ? 14.031 -3.743 4.617 1.00 95.38 73 SER A N 1
ATOM 580 C CA . SER A 1 73 ? 13.762 -2.807 3.520 1.00 95.38 73 SER A CA 1
ATOM 581 C C . SER A 1 73 ? 14.229 -3.396 2.191 1.00 95.38 73 SER A C 1
ATOM 583 O O . SER A 1 73 ? 15.158 -4.198 2.157 1.00 95.38 73 SER A O 1
ATOM 585 N N . SER A 1 74 ? 13.580 -3.011 1.097 1.00 96.56 74 SER A N 1
ATOM 586 C CA . SER A 1 74 ? 13.904 -3.457 -0.260 1.00 96.56 74 SER A CA 1
ATOM 587 C C . SER A 1 74 ? 14.383 -2.275 -1.103 1.00 96.56 74 SER A C 1
ATOM 589 O O . SER A 1 74 ? 13.732 -1.225 -1.136 1.00 96.56 74 SER A O 1
ATOM 591 N N . THR A 1 75 ? 15.524 -2.436 -1.773 1.00 95.31 75 THR A N 1
ATOM 592 C CA . THR A 1 75 ? 16.143 -1.416 -2.633 1.00 95.31 75 THR A CA 1
ATOM 593 C C . THR A 1 75 ? 16.584 -2.007 -3.972 1.00 95.31 75 THR A C 1
ATOM 595 O O . THR A 1 75 ? 16.834 -3.202 -4.072 1.00 95.31 75 THR A O 1
ATOM 598 N N . GLU A 1 76 ? 16.652 -1.154 -4.999 1.00 91.88 76 GLU A N 1
ATOM 599 C CA . GLU A 1 76 ? 17.206 -1.466 -6.332 1.00 91.88 76 GLU A CA 1
ATOM 600 C C . GLU A 1 76 ? 16.662 -2.743 -7.016 1.00 91.88 76 GLU A C 1
ATOM 602 O O . GLU A 1 76 ? 17.434 -3.634 -7.346 1.00 91.88 76 GLU A O 1
ATOM 607 N N . PRO A 1 77 ? 15.347 -2.853 -7.300 1.00 95.12 77 PRO A N 1
ATOM 608 C CA . PRO A 1 77 ? 14.258 -1.922 -6.991 1.00 95.12 77 PRO A CA 1
ATOM 609 C C . PRO A 1 77 ? 13.577 -2.233 -5.649 1.00 95.12 77 PRO A C 1
ATOM 611 O O . PRO A 1 77 ? 13.718 -3.323 -5.100 1.00 95.12 77 PRO A O 1
ATOM 614 N N . ASN A 1 78 ? 12.778 -1.291 -5.136 1.00 94.75 78 ASN A N 1
ATOM 615 C CA . ASN A 1 78 ? 11.902 -1.563 -3.994 1.00 94.75 78 ASN A CA 1
ATOM 616 C C . ASN A 1 78 ? 10.677 -2.374 -4.451 1.00 94.75 78 ASN A C 1
ATOM 618 O O . ASN A 1 78 ? 9.818 -1.859 -5.164 1.00 94.75 78 ASN A O 1
ATOM 622 N N . LEU A 1 79 ? 10.598 -3.633 -4.026 1.00 95.69 79 LEU A N 1
ATOM 623 C CA . LEU A 1 79 ? 9.508 -4.557 -4.350 1.00 95.69 79 LEU A CA 1
ATOM 624 C C . LEU A 1 79 ? 8.441 -4.649 -3.247 1.00 95.69 79 LEU A C 1
ATOM 626 O O . LEU A 1 79 ? 7.414 -5.297 -3.431 1.00 95.69 79 LEU A O 1
ATOM 630 N N . GLN A 1 80 ? 8.640 -3.982 -2.109 1.00 95.00 80 GLN A N 1
ATOM 631 C CA . GLN A 1 80 ? 7.678 -3.981 -1.001 1.00 95.00 80 GLN A CA 1
ATOM 632 C C . GLN A 1 80 ? 6.534 -2.978 -1.215 1.00 95.00 80 GLN A C 1
ATOM 634 O O . GLN A 1 80 ? 5.455 -3.138 -0.648 1.00 95.00 80 GLN A O 1
ATOM 639 N N . ASN A 1 81 ? 6.740 -1.940 -2.032 1.00 93.00 81 ASN A N 1
ATOM 640 C CA . ASN A 1 81 ? 5.782 -0.848 -2.236 1.00 93.00 81 ASN A CA 1
ATOM 641 C C . ASN A 1 81 ? 5.097 -0.864 -3.617 1.00 93.00 81 ASN A C 1
ATOM 643 O O . ASN A 1 81 ? 4.657 0.187 -4.097 1.00 93.00 81 ASN A O 1
ATOM 647 N N . ILE A 1 82 ? 4.983 -2.033 -4.257 1.00 94.06 82 ILE A N 1
ATOM 648 C CA . ILE A 1 82 ? 4.288 -2.170 -5.545 1.00 94.06 82 ILE A CA 1
ATOM 649 C C . ILE A 1 82 ? 2.784 -1.872 -5.371 1.00 94.06 82 ILE A C 1
ATOM 651 O O . ILE A 1 82 ? 2.152 -2.454 -4.477 1.00 94.06 82 ILE A O 1
ATOM 655 N N . PRO A 1 83 ? 2.168 -1.006 -6.203 1.00 92.12 83 PRO A N 1
ATOM 656 C CA . PRO A 1 83 ? 0.804 -0.531 -5.983 1.00 92.12 83 PRO A CA 1
ATOM 657 C C . PRO A 1 83 ? -0.232 -1.664 -5.949 1.00 92.12 83 PRO A C 1
ATOM 659 O O . PRO A 1 83 ? -0.113 -2.668 -6.649 1.00 92.12 83 PRO A O 1
ATOM 662 N N . ILE A 1 84 ? -1.264 -1.499 -5.115 1.00 91.75 84 ILE A N 1
ATOM 663 C CA . ILE A 1 84 ? -2.361 -2.480 -4.953 1.00 91.75 84 ILE A CA 1
ATOM 664 C C . ILE A 1 84 ? -3.745 -1.848 -4.761 1.00 91.75 84 ILE A C 1
ATOM 666 O O . ILE A 1 84 ? -4.762 -2.466 -5.086 1.00 91.75 84 ILE A O 1
ATOM 670 N N . ARG A 1 85 ? -3.792 -0.626 -4.211 1.00 85.69 85 ARG A N 1
ATOM 671 C CA . ARG A 1 85 ? -5.036 0.019 -3.767 1.00 85.69 85 ARG A CA 1
ATOM 672 C C . ARG A 1 85 ? -5.936 0.436 -4.928 1.00 85.69 85 ARG A C 1
ATOM 674 O O . ARG A 1 85 ? -7.127 0.165 -4.871 1.00 85.69 85 ARG A O 1
ATOM 681 N N . LEU A 1 86 ? -5.360 1.072 -5.945 1.00 87.81 86 LEU A N 1
ATOM 682 C CA . LEU A 1 86 ? -6.075 1.558 -7.128 1.00 87.81 86 LEU A CA 1
ATOM 683 C C . LEU A 1 86 ? -5.920 0.565 -8.276 1.00 87.81 86 LEU A C 1
ATOM 685 O O . LEU A 1 86 ? -4.874 -0.082 -8.390 1.00 87.81 86 LEU A O 1
ATOM 689 N N . GLU A 1 87 ? -6.950 0.441 -9.106 1.00 88.88 87 GLU A N 1
ATOM 690 C CA . GLU A 1 87 ? -6.999 -0.558 -10.174 1.00 88.88 87 GLU A CA 1
ATOM 691 C C . GLU A 1 87 ? -5.884 -0.341 -11.203 1.00 88.88 87 GLU A C 1
ATOM 693 O O . GLU A 1 87 ? -5.164 -1.280 -11.540 1.00 88.88 87 GLU A O 1
ATOM 698 N N . GLU A 1 88 ? -5.662 0.903 -11.630 1.00 88.31 88 GLU A N 1
ATOM 699 C CA . GLU A 1 88 ? -4.628 1.267 -12.603 1.00 88.31 88 GLU A CA 1
ATOM 700 C C . GLU A 1 88 ? -3.235 0.893 -12.096 1.00 88.31 88 GLU A C 1
ATOM 702 O O . GLU A 1 88 ? -2.420 0.346 -12.834 1.00 88.31 88 GLU A O 1
ATOM 707 N N . GLY A 1 89 ? -2.972 1.128 -10.808 1.00 89.50 89 GLY A N 1
ATOM 708 C CA . GLY A 1 89 ? -1.712 0.736 -10.183 1.00 89.50 89 GLY A CA 1
ATOM 709 C C . GLY A 1 89 ? -1.594 -0.774 -9.986 1.00 89.50 89 GLY A C 1
ATOM 710 O O . GLY A 1 89 ? -0.504 -1.325 -10.116 1.00 89.50 89 GLY A O 1
ATOM 711 N N . ARG A 1 90 ? -2.704 -1.465 -9.703 1.00 92.25 90 ARG A N 1
ATOM 712 C CA . ARG A 1 90 ? -2.722 -2.922 -9.520 1.00 92.25 90 ARG A CA 1
ATOM 713 C C . ARG A 1 90 ? -2.317 -3.654 -10.799 1.00 92.25 90 ARG A C 1
ATOM 715 O O . ARG A 1 90 ? -1.665 -4.690 -10.698 1.00 92.25 90 ARG A O 1
ATOM 722 N N . LYS A 1 91 ? -2.622 -3.100 -11.978 1.00 93.62 91 LYS A N 1
ATOM 723 C CA . LYS A 1 91 ? -2.215 -3.663 -13.279 1.00 93.62 91 LYS A CA 1
ATOM 724 C C . LYS A 1 91 ? -0.696 -3.809 -13.417 1.00 93.62 91 LYS A C 1
ATOM 726 O O . LYS A 1 91 ? -0.250 -4.753 -14.054 1.00 93.62 91 LYS A O 1
ATOM 731 N N . ILE A 1 92 ? 0.109 -2.993 -12.726 1.00 93.44 92 ILE A N 1
ATOM 732 C CA . ILE A 1 92 ? 1.576 -3.160 -12.687 1.00 93.44 92 ILE A CA 1
ATOM 733 C C . ILE A 1 92 ? 1.981 -4.548 -12.173 1.00 93.44 92 ILE A C 1
ATOM 735 O O . ILE A 1 92 ? 2.960 -5.119 -12.644 1.00 93.44 92 ILE A O 1
ATOM 739 N N . ARG A 1 93 ? 1.217 -5.136 -11.242 1.00 95.12 93 ARG A N 1
ATOM 740 C CA . ARG A 1 93 ? 1.518 -6.471 -10.704 1.00 95.12 93 ARG A CA 1
ATOM 741 C C . ARG A 1 93 ? 1.407 -7.579 -11.751 1.00 95.12 93 ARG A C 1
ATOM 743 O O . ARG A 1 93 ? 2.033 -8.611 -11.572 1.00 95.12 93 ARG A O 1
ATOM 750 N N . GLN A 1 94 ? 0.670 -7.356 -12.842 1.00 94.44 94 GLN A N 1
ATOM 751 C CA . GLN A 1 94 ? 0.562 -8.314 -13.948 1.00 94.44 94 GLN A CA 1
ATOM 752 C C . GLN A 1 94 ? 1.883 -8.476 -14.713 1.00 94.44 94 GLN A C 1
ATOM 754 O O . GLN A 1 94 ? 2.068 -9.483 -15.384 1.00 94.44 94 GLN A O 1
ATOM 759 N N . ALA A 1 95 ? 2.810 -7.517 -14.596 1.00 94.75 95 ALA A N 1
ATOM 760 C CA . ALA A 1 95 ? 4.146 -7.626 -15.178 1.00 94.75 95 ALA A CA 1
ATOM 761 C C . ALA A 1 95 ? 5.070 -8.575 -14.390 1.00 94.75 95 ALA A C 1
ATOM 763 O O . ALA A 1 95 ? 6.112 -8.977 -14.899 1.00 94.75 95 ALA A O 1
ATOM 764 N N . PHE A 1 96 ? 4.706 -8.937 -13.156 1.00 96.19 96 PHE A N 1
ATOM 765 C CA . PHE A 1 96 ? 5.433 -9.926 -12.370 1.00 96.19 96 PHE A CA 1
ATOM 766 C C . PHE A 1 96 ? 4.852 -11.298 -12.681 1.00 96.19 96 PHE A C 1
ATOM 768 O O . PHE A 1 96 ? 3.722 -11.602 -12.302 1.00 96.19 96 PHE A O 1
ATOM 775 N N . VAL A 1 97 ? 5.632 -12.108 -13.386 1.00 96.88 97 VAL A N 1
ATOM 776 C CA . VAL A 1 97 ? 5.234 -13.436 -13.856 1.00 96.88 97 VAL A CA 1
ATOM 777 C C . VAL A 1 97 ? 6.125 -14.516 -13.239 1.00 96.88 97 VAL A C 1
ATOM 779 O O . VAL A 1 97 ? 7.240 -14.212 -12.800 1.00 96.88 97 VAL A O 1
ATOM 782 N N . PRO A 1 98 ? 5.654 -15.774 -13.176 1.00 97.94 98 PRO A N 1
ATOM 783 C CA . PRO A 1 98 ? 6.502 -16.903 -12.817 1.00 97.94 98 PRO A CA 1
ATOM 784 C C . PRO A 1 98 ? 7.736 -16.979 -13.722 1.00 97.94 98 PRO A C 1
ATOM 786 O O . PRO A 1 98 ? 7.674 -16.638 -14.901 1.00 97.94 98 PRO A O 1
ATOM 789 N N . SER A 1 99 ? 8.863 -17.430 -13.172 1.00 97.31 99 SER A N 1
ATOM 790 C CA . SER A 1 99 ? 10.120 -17.506 -13.923 1.00 97.31 99 SER A CA 1
ATOM 791 C C . SER A 1 99 ? 10.209 -18.691 -14.883 1.00 97.31 99 SER A C 1
ATOM 793 O O . SER A 1 99 ? 11.116 -18.706 -15.705 1.00 97.31 99 SER A O 1
ATOM 795 N N . GLU A 1 100 ? 9.314 -19.670 -14.754 1.00 97.25 100 GLU A N 1
ATOM 796 C CA . GLU A 1 100 ? 9.301 -20.911 -15.531 1.00 97.25 100 GLU A CA 1
ATOM 797 C C . GLU A 1 100 ? 7.895 -21.169 -16.102 1.00 97.25 100 GLU A C 1
ATOM 799 O O . GLU A 1 100 ? 6.904 -20.723 -15.505 1.00 97.25 100 GLU A O 1
ATOM 804 N N . PRO A 1 101 ? 7.779 -21.905 -17.224 1.00 96.62 101 PRO A N 1
ATOM 805 C CA . PRO A 1 101 ? 6.495 -22.383 -17.729 1.00 96.62 101 PRO A CA 1
ATOM 806 C C . PRO A 1 101 ? 5.748 -23.227 -16.688 1.00 96.62 101 PRO A C 1
ATOM 808 O O . PRO A 1 101 ? 6.361 -23.914 -15.873 1.00 96.62 101 PRO A O 1
ATOM 811 N N . ASP A 1 102 ? 4.417 -23.165 -16.717 1.00 97.25 102 ASP A N 1
ATOM 812 C CA . ASP A 1 102 ? 3.501 -23.915 -15.840 1.00 97.25 102 ASP A CA 1
ATOM 813 C C . ASP A 1 102 ? 3.615 -23.622 -14.330 1.00 97.25 102 ASP A C 1
ATOM 815 O O . ASP A 1 102 ? 2.925 -24.237 -13.514 1.00 97.25 102 ASP A O 1
ATOM 819 N N . TRP A 1 103 ? 4.441 -22.651 -13.930 1.00 98.25 103 TRP A N 1
ATOM 820 C CA . TRP A 1 103 ? 4.514 -22.190 -12.545 1.00 98.25 103 TRP A CA 1
ATOM 821 C C . TRP A 1 103 ? 3.418 -21.172 -12.231 1.00 98.25 103 TRP A C 1
ATOM 823 O O . TRP A 1 103 ? 2.847 -20.528 -13.111 1.00 98.25 103 TRP A O 1
ATOM 833 N N . VAL A 1 104 ? 3.145 -20.989 -10.939 1.00 97.31 104 VAL A N 1
ATOM 834 C CA . VAL A 1 104 ? 2.155 -20.028 -10.437 1.00 97.31 104 VAL A CA 1
ATOM 835 C C . VAL A 1 104 ? 2.753 -19.136 -9.358 1.00 97.31 104 VAL A C 1
ATOM 837 O O . VAL A 1 104 ? 3.688 -19.520 -8.656 1.00 97.31 104 VAL A O 1
ATOM 840 N N . ILE A 1 105 ? 2.193 -17.936 -9.202 1.00 97.50 105 ILE A N 1
ATOM 841 C CA . ILE A 1 105 ? 2.525 -17.050 -8.085 1.00 97.50 105 ILE A CA 1
ATOM 842 C C . ILE A 1 105 ? 1.618 -17.396 -6.909 1.00 97.50 105 ILE A C 1
ATOM 844 O O . ILE A 1 105 ? 0.395 -17.305 -7.011 1.00 97.50 105 ILE A O 1
ATOM 848 N N . PHE A 1 106 ? 2.226 -17.740 -5.778 1.00 97.06 106 PHE A N 1
ATOM 849 C CA . PHE A 1 106 ? 1.534 -17.934 -4.510 1.00 97.06 106 PHE A CA 1
ATOM 850 C C . PHE A 1 106 ? 1.857 -16.777 -3.559 1.00 97.06 106 PHE A C 1
ATOM 852 O O . PHE A 1 106 ? 3.017 -16.393 -3.408 1.00 97.06 106 PHE A O 1
ATOM 859 N N . SER A 1 107 ? 0.837 -16.214 -2.912 1.00 95.25 107 SER A N 1
ATOM 860 C CA . SER A 1 107 ? 0.990 -15.127 -1.943 1.00 95.25 107 SER A CA 1
ATOM 861 C C . SER A 1 107 ? 0.173 -15.435 -0.695 1.00 95.25 107 SER A C 1
ATOM 863 O O . SER A 1 107 ? -1.005 -15.770 -0.791 1.00 95.25 107 SER A O 1
ATOM 865 N N . ALA A 1 108 ? 0.810 -15.303 0.465 1.00 96.00 108 ALA A N 1
ATOM 866 C CA . ALA A 1 108 ? 0.180 -15.410 1.771 1.00 96.00 108 ALA A CA 1
ATOM 867 C C . ALA A 1 108 ? 0.533 -14.166 2.592 1.00 96.00 108 ALA A C 1
ATOM 869 O O . ALA A 1 108 ? 1.681 -13.720 2.582 1.00 96.00 108 ALA A O 1
ATOM 870 N N . ASP A 1 109 ? -0.459 -13.613 3.283 1.00 94.75 109 ASP A N 1
ATOM 871 C CA . ASP A 1 109 ? -0.326 -12.433 4.134 1.00 94.75 109 ASP A CA 1
ATOM 872 C C . ASP A 1 109 ? -0.966 -12.721 5.492 1.00 94.75 109 ASP A C 1
ATOM 874 O O . ASP A 1 109 ? -1.969 -13.436 5.579 1.00 94.75 109 ASP A O 1
ATOM 878 N N . TYR A 1 110 ? -0.383 -12.187 6.562 1.00 93.94 110 TYR A N 1
ATOM 879 C CA . TYR A 1 110 ? -0.953 -12.370 7.889 1.00 93.94 110 TYR A CA 1
ATOM 880 C C . TYR A 1 110 ? -2.179 -11.478 8.082 1.00 93.94 110 TYR A C 1
ATOM 882 O O . TYR A 1 110 ? -2.090 -10.253 8.007 1.00 93.94 110 TYR A O 1
ATOM 890 N N . SER A 1 111 ? -3.303 -12.075 8.479 1.00 90.06 111 SER A N 1
ATOM 891 C CA . SER A 1 111 ? -4.490 -11.308 8.862 1.00 90.06 111 SER A CA 1
ATOM 892 C C . SER A 1 111 ? -4.250 -10.538 10.167 1.00 90.06 111 SER A C 1
ATOM 894 O O . SER A 1 111 ? -4.297 -11.105 11.263 1.00 90.06 111 SER A O 1
ATOM 896 N N . GLN A 1 112 ? -3.988 -9.233 10.032 1.00 88.94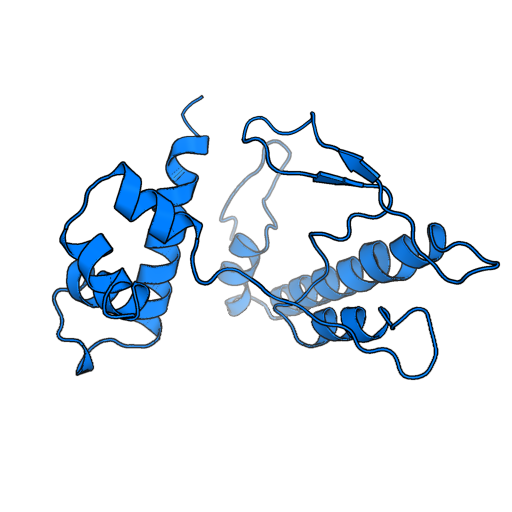 112 GLN A N 1
ATOM 897 C CA . GLN A 1 112 ? -3.911 -8.259 11.130 1.00 88.94 112 GLN A CA 1
ATOM 898 C C . GLN A 1 112 ? -2.862 -8.597 12.211 1.00 88.94 112 GLN A C 1
ATOM 900 O O . GLN A 1 112 ? -3.101 -8.392 13.401 1.00 88.94 112 GLN A O 1
ATOM 905 N N . ILE A 1 113 ? -1.679 -9.082 11.811 1.00 93.38 113 ILE A N 1
ATOM 906 C CA . ILE A 1 113 ? -0.626 -9.512 12.753 1.00 93.38 113 ILE A CA 1
ATOM 907 C C . ILE A 1 113 ? -0.255 -8.450 13.794 1.00 93.38 113 ILE A C 1
ATOM 909 O O . ILE A 1 113 ? -0.080 -8.779 14.961 1.00 93.38 113 ILE A O 1
ATOM 913 N N . GLU A 1 114 ? -0.188 -7.176 13.407 1.00 91.19 114 GLU A N 1
ATOM 914 C CA . GLU A 1 114 ? 0.179 -6.085 14.317 1.00 91.19 114 GLU A CA 1
ATOM 915 C C . GLU A 1 114 ? -0.837 -5.919 15.456 1.00 91.19 114 GLU A C 1
ATOM 917 O O . GLU A 1 114 ? -0.444 -5.744 16.606 1.00 91.19 114 GLU A O 1
ATOM 922 N N . LEU A 1 115 ? -2.137 -6.042 15.161 1.00 90.38 115 LEU A N 1
ATOM 923 C CA . LEU A 1 115 ? -3.188 -5.961 16.178 1.00 90.38 115 LEU A CA 1
ATOM 924 C C . LEU A 1 115 ? -3.239 -7.220 17.047 1.00 90.38 115 LEU A C 1
ATOM 926 O O . LEU A 1 115 ? -3.493 -7.118 18.242 1.00 90.38 115 LEU A O 1
ATOM 930 N N . ARG A 1 116 ? -2.944 -8.396 16.481 1.00 92.25 116 ARG A N 1
ATOM 931 C CA . ARG A 1 116 ? -2.820 -9.642 17.256 1.00 92.25 116 ARG A CA 1
ATOM 932 C C . ARG A 1 116 ? -1.650 -9.574 18.241 1.00 92.25 116 ARG A C 1
ATOM 934 O O . ARG A 1 116 ? -1.790 -9.973 19.393 1.00 92.25 116 ARG A O 1
ATOM 941 N N . VAL A 1 117 ? -0.513 -9.028 17.808 1.00 92.12 117 VAL A N 1
ATOM 942 C CA . VAL A 1 117 ? 0.646 -8.779 18.676 1.00 92.12 117 VAL A CA 1
ATOM 943 C C . VAL A 1 117 ? 0.310 -7.734 19.739 1.00 92.12 117 VAL A C 1
ATOM 945 O O . VAL A 1 117 ? 0.642 -7.937 20.902 1.00 92.12 117 VAL A O 1
ATOM 948 N N . LEU A 1 118 ? -0.398 -6.659 19.378 1.00 90.31 118 LEU A N 1
ATOM 949 C CA . LEU A 1 118 ? -0.872 -5.665 20.343 1.00 90.31 118 LEU A CA 1
ATOM 950 C C . LEU A 1 118 ? -1.784 -6.295 21.405 1.00 90.31 118 LEU A C 1
ATOM 952 O O . LEU A 1 118 ? -1.550 -6.070 22.585 1.00 90.31 118 LEU A O 1
ATOM 956 N N . ALA A 1 119 ? -2.762 -7.115 21.005 1.00 91.00 119 ALA A N 1
ATOM 957 C CA . ALA A 1 119 ? -3.648 -7.833 21.925 1.00 91.00 119 ALA A CA 1
ATOM 958 C C . ALA A 1 119 ? -2.853 -8.693 22.916 1.00 91.00 119 ALA A C 1
ATOM 960 O O . ALA A 1 119 ? -3.121 -8.676 24.114 1.00 91.00 119 ALA A O 1
ATOM 961 N N . HIS A 1 120 ? -1.835 -9.398 22.415 1.00 92.44 120 HIS A N 1
ATOM 962 C CA . HIS A 1 120 ? -0.957 -10.224 23.235 1.00 92.44 120 HIS A CA 1
ATOM 963 C C . HIS A 1 120 ? -0.112 -9.403 24.222 1.00 92.44 120 HIS A C 1
ATOM 965 O O . HIS A 1 120 ? -0.048 -9.750 25.396 1.00 92.44 120 HIS A O 1
ATOM 971 N N . ILE A 1 121 ? 0.521 -8.316 23.768 1.00 93.06 121 ILE A N 1
ATOM 972 C CA . ILE A 1 121 ? 1.401 -7.484 24.607 1.00 93.06 121 ILE A CA 1
ATOM 973 C C . ILE A 1 121 ? 0.598 -6.686 25.640 1.00 93.06 121 ILE A C 1
ATOM 975 O O . ILE A 1 121 ? 1.026 -6.564 26.785 1.00 93.06 121 ILE A O 1
ATOM 979 N N . ALA A 1 122 ? -0.553 -6.138 25.245 1.00 90.94 122 ALA A N 1
ATOM 980 C CA . ALA A 1 122 ? -1.426 -5.369 26.129 1.00 90.94 122 ALA A CA 1
ATOM 981 C C . ALA A 1 122 ? -2.212 -6.256 27.108 1.00 90.94 122 ALA A C 1
ATOM 983 O O . ALA A 1 122 ? -2.738 -5.746 28.093 1.00 90.94 122 ALA A O 1
ATOM 984 N N . ASN A 1 123 ? -2.288 -7.565 26.836 1.00 91.75 123 ASN A N 1
ATOM 985 C CA . ASN A 1 123 ? -3.118 -8.526 27.557 1.00 91.75 123 ASN A CA 1
ATOM 986 C C . ASN A 1 123 ? -4.583 -8.060 27.685 1.00 91.75 123 ASN A C 1
ATOM 988 O O . ASN A 1 123 ? -5.210 -8.209 28.732 1.00 91.75 123 ASN A O 1
ATOM 992 N N . ASP A 1 124 ? -5.105 -7.453 26.615 1.00 88.94 124 ASP A N 1
ATOM 993 C CA . ASP A 1 124 ? -6.472 -6.936 26.557 1.00 88.94 124 ASP A CA 1
ATOM 994 C C . ASP A 1 124 ? -7.443 -8.090 26.281 1.00 88.94 124 ASP A C 1
ATOM 996 O O . ASP A 1 124 ? -7.448 -8.662 25.188 1.00 88.94 124 ASP A O 1
ATOM 1000 N N . GLU A 1 125 ? -8.247 -8.456 27.281 1.00 90.25 125 GLU A N 1
ATOM 1001 C CA . GLU A 1 125 ? -9.157 -9.603 27.189 1.00 90.25 125 GLU A CA 1
ATOM 1002 C C . GLU A 1 125 ? -10.187 -9.443 26.066 1.00 90.25 125 GLU A C 1
ATOM 1004 O O . GLU A 1 125 ? -10.467 -10.416 25.369 1.00 90.25 125 GLU A O 1
ATOM 1009 N N . ASN A 1 126 ? -10.683 -8.225 25.820 1.00 86.88 126 ASN A N 1
ATOM 1010 C CA . ASN A 1 126 ? -11.660 -7.968 24.760 1.00 86.88 126 ASN A CA 1
ATOM 1011 C C . ASN A 1 126 ? -11.035 -8.159 23.371 1.00 86.88 126 ASN A C 1
ATOM 1013 O O . ASN A 1 126 ? -11.646 -8.755 22.484 1.00 86.88 126 ASN A O 1
ATOM 1017 N N . LEU A 1 127 ? -9.808 -7.671 23.175 1.00 86.44 127 LEU A N 1
ATOM 1018 C CA . LEU A 1 127 ? -9.082 -7.772 21.912 1.00 86.44 127 LEU A CA 1
ATOM 1019 C C . LEU A 1 127 ? -8.631 -9.214 21.650 1.00 86.44 127 LEU A C 1
ATOM 1021 O O . LEU A 1 127 ? -8.721 -9.700 20.522 1.00 86.44 127 LEU A O 1
ATOM 1025 N N . ILE A 1 128 ? -8.177 -9.916 22.691 1.00 91.44 128 ILE A N 1
ATOM 1026 C CA . ILE A 1 128 ? -7.824 -11.337 22.621 1.00 91.44 128 ILE A CA 1
ATOM 1027 C C . ILE A 1 128 ? -9.055 -12.173 22.269 1.00 91.44 128 ILE A C 1
ATOM 1029 O O . ILE A 1 128 ? -8.967 -13.026 21.384 1.00 91.44 128 ILE A O 1
ATOM 1033 N N . ASP A 1 129 ? -10.185 -11.938 22.935 1.00 91.31 129 ASP A N 1
ATOM 1034 C CA . ASP A 1 129 ? -11.426 -12.664 22.681 1.00 91.31 129 ASP A CA 1
ATOM 1035 C C . ASP A 1 129 ? -11.929 -12.436 21.251 1.00 91.31 129 ASP A C 1
ATOM 1037 O O . ASP A 1 129 ? -12.204 -13.398 20.531 1.00 91.31 129 ASP A O 1
ATOM 1041 N N . ALA A 1 130 ? -11.901 -11.185 20.781 1.00 90.00 130 ALA A N 1
ATOM 1042 C CA . ALA A 1 130 ? -12.242 -10.851 19.403 1.00 90.00 130 ALA A CA 1
ATOM 1043 C C . ALA A 1 130 ? -11.381 -11.620 18.387 1.00 90.00 130 ALA A C 1
ATOM 1045 O O . ALA A 1 130 ? -11.905 -12.150 17.409 1.00 90.00 130 ALA A O 1
ATOM 1046 N N . PHE A 1 131 ? -10.074 -11.757 18.633 1.00 91.94 131 PHE A N 1
ATOM 1047 C CA . PHE A 1 131 ? 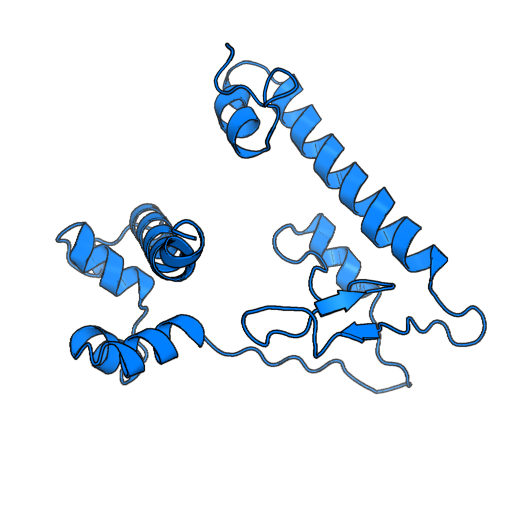-9.193 -12.535 17.757 1.00 91.94 131 PHE A CA 1
ATOM 1048 C C . PHE A 1 131 ? -9.350 -14.053 17.875 1.00 91.94 131 PHE A C 1
ATOM 1050 O O . PHE A 1 131 ? -9.028 -14.751 16.909 1.00 91.94 131 PHE A O 1
ATOM 1057 N N . ARG A 1 132 ? -9.794 -14.573 19.026 1.00 92.38 132 ARG A N 1
ATOM 1058 C CA . ARG A 1 132 ? -10.081 -16.004 19.236 1.00 92.38 132 ARG A CA 1
ATOM 1059 C C . ARG A 1 132 ? -11.372 -16.433 18.550 1.00 92.38 132 ARG A C 1
ATOM 1061 O O . ARG A 1 132 ? -11.434 -17.549 18.044 1.00 92.38 132 ARG A O 1
ATOM 1068 N N . HIS A 1 133 ? -12.353 -15.540 18.505 1.00 92.06 133 HIS A N 1
ATOM 1069 C CA . HIS A 1 133 ? -13.638 -15.753 17.843 1.00 92.06 133 HIS A CA 1
ATOM 1070 C C . HIS A 1 133 ? -13.669 -15.253 16.386 1.00 92.06 133 HIS A C 1
ATOM 1072 O O . HIS A 1 133 ? -14.727 -15.262 15.768 1.00 92.06 133 HIS A O 1
ATOM 1078 N N . ASP A 1 134 ? -12.518 -14.836 15.839 1.00 88.75 134 ASP A N 1
ATOM 1079 C CA . ASP A 1 134 ? -12.349 -14.298 14.476 1.00 88.75 134 ASP A CA 1
ATOM 1080 C C . ASP A 1 134 ? -13.338 -13.169 14.124 1.00 88.75 134 ASP A C 1
ATOM 1082 O O . ASP A 1 134 ? -13.815 -13.040 12.997 1.00 88.75 134 ASP A O 1
ATOM 1086 N N . LEU A 1 135 ? -13.651 -12.333 15.118 1.00 87.75 135 LEU A N 1
ATOM 1087 C CA . LEU A 1 135 ? -14.526 -11.180 14.950 1.00 87.75 135 LEU A CA 1
ATOM 1088 C C . LEU A 1 135 ? -13.822 -10.087 14.138 1.00 87.75 135 LEU A C 1
ATOM 1090 O O . LEU A 1 135 ? -12.608 -9.880 14.239 1.00 87.75 135 LEU A O 1
ATOM 1094 N N . ASP A 1 136 ? -14.599 -9.313 13.375 1.00 88.75 136 ASP A N 1
ATOM 1095 C CA . ASP A 1 136 ? -14.068 -8.130 12.701 1.00 88.75 136 ASP A CA 1
ATOM 1096 C C . ASP A 1 136 ? -13.711 -7.057 13.732 1.00 88.75 136 ASP A C 1
ATOM 1098 O O . ASP A 1 136 ? -14.559 -6.298 14.208 1.00 88.75 136 ASP A O 1
ATOM 1102 N N . ILE A 1 137 ? -12.417 -6.965 14.035 1.00 88.44 137 ILE A N 1
ATOM 1103 C CA . ILE A 1 137 ? -11.884 -6.030 15.022 1.00 88.44 137 ILE A CA 1
ATOM 1104 C C . ILE A 1 137 ? -12.267 -4.577 14.732 1.00 88.44 137 ILE A C 1
ATOM 1106 O O . ILE A 1 137 ? -12.470 -3.800 15.657 1.00 88.44 137 ILE A O 1
ATOM 1110 N N . HIS A 1 138 ? -12.408 -4.188 13.461 1.00 90.25 138 HIS A N 1
ATOM 1111 C CA . HIS A 1 138 ? -12.774 -2.819 13.107 1.00 90.25 138 HIS A CA 1
ATOM 1112 C C . HIS A 1 138 ? -14.249 -2.542 13.384 1.00 90.25 138 HIS A C 1
ATOM 1114 O O . HIS A 1 138 ? -14.590 -1.425 13.768 1.00 90.25 138 HIS A O 1
ATOM 1120 N N . THR A 1 139 ? -15.112 -3.540 13.196 1.00 89.69 139 THR A N 1
ATOM 1121 C CA . THR A 1 139 ? -16.527 -3.462 13.575 1.00 89.69 139 THR A CA 1
ATOM 1122 C C . THR A 1 139 ? -16.652 -3.424 15.091 1.00 89.69 139 THR A C 1
ATOM 1124 O O . THR A 1 139 ? -17.296 -2.522 15.614 1.00 89.69 139 THR A O 1
ATOM 1127 N N . LYS A 1 140 ? -15.936 -4.302 15.805 1.00 87.62 140 LYS A N 1
ATOM 1128 C CA . LYS A 1 140 ? -15.918 -4.316 17.272 1.00 87.62 140 LYS A CA 1
ATOM 1129 C C . LYS A 1 140 ? -15.443 -2.980 17.853 1.00 87.62 140 LYS A C 1
ATOM 1131 O O . LYS A 1 140 ? -16.137 -2.375 18.660 1.00 87.62 140 LYS A O 1
ATOM 1136 N N . THR A 1 141 ? -14.321 -2.454 17.362 1.00 88.31 141 THR A N 1
ATOM 1137 C CA . THR A 1 141 ? -13.836 -1.125 17.760 1.00 88.31 141 THR A CA 1
ATOM 1138 C C . THR A 1 141 ? -14.822 -0.012 17.387 1.00 88.31 141 THR A C 1
ATOM 1140 O O . THR A 1 141 ? -14.950 0.955 18.130 1.00 88.31 141 THR A O 1
ATOM 1143 N N . ALA A 1 142 ? -15.544 -0.115 16.265 1.00 91.62 142 ALA A N 1
ATOM 1144 C CA . ALA A 1 142 ? -16.578 0.860 15.924 1.00 91.62 142 ALA A CA 1
ATOM 1145 C C . ALA A 1 142 ? -17.748 0.825 16.921 1.00 91.62 142 ALA A C 1
ATOM 1147 O O . ALA A 1 142 ? -18.173 1.885 17.371 1.00 91.62 142 ALA A O 1
ATOM 1148 N N . MET A 1 143 ? -18.223 -0.360 17.308 1.00 91.25 143 MET A N 1
ATOM 1149 C CA . MET A 1 143 ? -19.254 -0.511 18.343 1.00 91.25 143 MET A CA 1
ATOM 1150 C C . MET A 1 143 ? -18.819 0.153 19.651 1.00 91.25 143 MET A C 1
ATOM 1152 O O . MET A 1 143 ? -19.583 0.909 20.244 1.00 91.25 143 MET A O 1
ATOM 1156 N N . ASP A 1 144 ? -17.565 -0.066 20.051 1.00 86.75 144 ASP A N 1
ATOM 1157 C CA . ASP A 1 144 ? -17.030 0.459 21.307 1.00 86.75 144 ASP A CA 1
ATOM 1158 C C . ASP A 1 144 ? -16.841 1.992 21.270 1.00 86.75 144 ASP A C 1
ATOM 1160 O O . ASP A 1 144 ? -17.147 2.665 22.251 1.00 86.75 144 ASP A O 1
ATOM 1164 N N . ILE A 1 145 ? -16.383 2.564 20.144 1.00 89.00 145 ILE A N 1
ATOM 1165 C CA . ILE A 1 145 ? -16.175 4.020 19.977 1.00 89.00 145 ILE A CA 1
ATOM 1166 C C . ILE A 1 145 ? -17.496 4.781 19.828 1.00 89.00 145 ILE A C 1
ATOM 1168 O O . ILE A 1 145 ? -17.636 5.883 20.358 1.00 89.00 145 ILE A O 1
ATOM 1172 N N . PHE A 1 146 ? -18.437 4.241 19.051 1.00 91.06 146 PHE A N 1
ATOM 1173 C CA . PHE A 1 146 ? -19.694 4.922 18.726 1.00 91.06 146 PHE A CA 1
ATOM 1174 C C . PHE A 1 146 ? -20.845 4.532 19.658 1.00 91.06 146 PHE A C 1
ATOM 1176 O O . PHE A 1 146 ? -21.907 5.142 19.567 1.00 91.06 146 PHE A O 1
ATOM 1183 N N . HIS A 1 147 ? -20.629 3.569 20.560 1.00 91.75 147 HIS A N 1
ATOM 1184 C CA . HIS A 1 147 ? -21.630 3.027 21.482 1.00 91.75 147 HIS A CA 1
ATOM 1185 C C . HIS A 1 147 ? -22.891 2.530 20.762 1.00 91.75 147 HIS A C 1
ATOM 1187 O O . HIS A 1 147 ? -24.012 2.858 21.147 1.00 91.75 147 HIS A O 1
ATOM 1193 N N . VAL A 1 148 ? -22.687 1.749 19.700 1.00 94.06 148 VAL A N 1
ATOM 1194 C CA . VAL A 1 148 ? -23.749 1.182 18.853 1.00 94.06 148 VAL A CA 1
ATOM 1195 C C . VAL A 1 148 ? -23.655 -0.340 18.805 1.00 94.06 148 VAL A C 1
ATOM 1197 O O . VAL A 1 148 ? -22.583 -0.905 19.040 1.00 94.06 148 VAL A O 1
ATOM 1200 N N . ASN A 1 149 ? -24.761 -1.007 18.479 1.00 92.12 149 ASN A N 1
ATOM 1201 C CA . ASN A 1 149 ? -24.756 -2.448 18.243 1.00 92.12 149 ASN A CA 1
ATOM 1202 C C . ASN A 1 149 ? -24.108 -2.793 16.891 1.00 92.12 149 ASN A C 1
ATOM 1204 O O . ASN A 1 149 ? -23.869 -1.924 16.051 1.00 92.12 149 ASN A O 1
ATOM 1208 N N . GLU A 1 150 ? -23.791 -4.072 16.680 1.00 88.81 150 GLU A N 1
ATOM 1209 C CA . GLU A 1 150 ? -23.086 -4.541 15.478 1.00 88.81 150 GLU A CA 1
ATOM 1210 C C . GLU A 1 150 ? -23.857 -4.232 14.184 1.0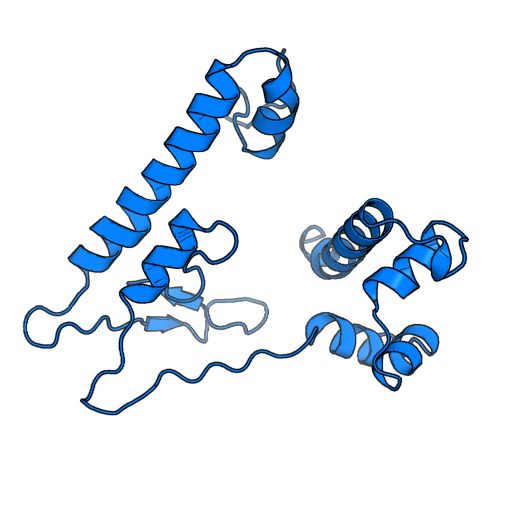0 88.81 150 GLU A C 1
ATOM 1212 O O . GLU A 1 150 ? -23.275 -3.797 13.190 1.00 88.81 150 GLU A O 1
ATOM 1217 N N . ASP A 1 151 ? -25.177 -4.396 14.220 1.00 93.12 151 ASP A N 1
ATOM 1218 C CA . ASP A 1 151 ? -26.110 -4.143 13.123 1.00 93.12 151 ASP A CA 1
ATOM 1219 C C . ASP A 1 151 ? -26.258 -2.653 12.774 1.00 93.12 151 ASP A C 1
ATOM 1221 O O . ASP A 1 151 ? -26.644 -2.303 11.658 1.00 93.12 151 ASP A O 1
ATOM 1225 N N . GLU A 1 152 ? -25.881 -1.769 13.694 1.00 93.50 152 GLU A N 1
ATOM 1226 C CA . GLU A 1 152 ? -25.907 -0.317 13.518 1.00 93.50 152 GLU A CA 1
ATOM 1227 C C . GLU A 1 152 ? -24.572 0.233 12.977 1.00 93.50 152 GLU A C 1
ATOM 1229 O O . GLU A 1 152 ? -24.473 1.414 12.617 1.00 93.50 152 GLU A O 1
ATOM 1234 N N . VAL A 1 153 ? -23.528 -0.604 12.871 1.00 93.94 153 VAL A N 1
ATOM 1235 C CA . VAL A 1 153 ? -22.215 -0.177 12.375 1.00 93.94 153 VAL A CA 1
ATOM 1236 C C . VAL A 1 153 ? -22.270 0.126 10.881 1.00 93.94 153 VAL A C 1
ATOM 1238 O O . VAL A 1 153 ? -22.282 -0.746 10.011 1.00 93.94 153 VAL A O 1
ATOM 1241 N N . THR A 1 154 ? -22.192 1.414 10.555 1.00 94.44 154 THR A N 1
ATOM 1242 C CA . THR A 1 154 ? -22.118 1.854 9.159 1.00 94.44 154 THR A CA 1
ATOM 1243 C C . THR A 1 154 ? -20.723 1.624 8.548 1.00 94.44 154 THR A C 1
ATOM 1245 O O . THR A 1 154 ? -19.703 1.667 9.248 1.00 94.44 154 THR A O 1
ATOM 1248 N N . PRO A 1 155 ? -20.608 1.510 7.206 1.00 93.50 155 PRO A N 1
ATOM 1249 C CA . PRO A 1 155 ? -19.311 1.429 6.527 1.00 93.50 155 PRO A CA 1
ATOM 1250 C C . PRO A 1 155 ? -18.370 2.605 6.828 1.00 93.50 155 PRO A C 1
ATOM 1252 O O . PRO A 1 155 ? -17.145 2.461 6.768 1.00 93.50 155 PRO A O 1
ATOM 1255 N N . ASN A 1 156 ? -18.925 3.781 7.139 1.00 91.94 156 ASN A N 1
ATOM 1256 C CA . ASN A 1 156 ? -18.146 4.955 7.521 1.00 91.94 156 ASN A CA 1
ATOM 1257 C C . ASN A 1 156 ? -17.594 4.832 8.951 1.00 91.94 156 ASN A C 1
ATOM 1259 O O . ASN A 1 156 ? -16.406 5.077 9.153 1.00 91.94 156 ASN A O 1
ATOM 1263 N N . MET A 1 157 ? -18.408 4.378 9.913 1.00 92.06 157 MET A N 1
ATOM 1264 C CA . MET A 1 157 ? -17.964 4.102 11.289 1.00 92.06 157 MET A CA 1
ATOM 1265 C C . MET A 1 157 ? -16.831 3.076 11.307 1.00 92.06 157 MET A C 1
ATOM 1267 O O . MET A 1 157 ? -15.767 3.332 11.871 1.00 92.06 157 MET A O 1
ATOM 1271 N N . ARG A 1 158 ? -16.990 1.968 10.572 1.00 92.44 158 ARG A N 1
ATOM 1272 C CA . ARG A 1 158 ? -15.940 0.950 10.423 1.00 92.44 158 ARG A CA 1
ATOM 1273 C C . ARG A 1 158 ? -14.651 1.517 9.821 1.00 92.44 158 ARG A C 1
ATOM 1275 O O . ARG A 1 158 ? -13.550 1.156 10.235 1.00 92.44 158 ARG A O 1
ATOM 1282 N N . ARG A 1 159 ? -14.756 2.424 8.842 1.00 88.12 159 ARG A N 1
ATOM 1283 C CA . ARG A 1 159 ? -13.592 3.089 8.229 1.00 88.12 159 ARG A CA 1
ATOM 1284 C C . ARG A 1 159 ? -12.854 3.981 9.229 1.00 88.12 159 ARG A C 1
ATOM 1286 O O . ARG A 1 159 ? -11.624 3.974 9.233 1.00 88.12 159 ARG A O 1
ATOM 1293 N N . GLN A 1 160 ? -13.587 4.719 10.060 1.00 88.25 160 GLN A N 1
ATOM 1294 C CA . GLN A 1 160 ? -13.014 5.562 11.111 1.00 88.25 160 GLN A CA 1
ATOM 1295 C C . GLN A 1 160 ? -12.346 4.718 12.202 1.00 88.25 160 GLN A C 1
ATOM 1297 O O . GLN A 1 160 ? -11.199 4.986 12.547 1.00 88.25 160 GLN A O 1
ATOM 1302 N N . ALA A 1 161 ? -12.994 3.641 12.654 1.00 88.94 161 ALA A N 1
ATOM 1303 C CA . ALA A 1 161 ? -12.418 2.697 13.610 1.00 88.94 161 ALA A CA 1
ATOM 1304 C C . ALA A 1 161 ? -11.133 2.047 13.074 1.00 88.94 161 ALA A C 1
ATOM 1306 O O . ALA A 1 161 ? -10.108 2.046 13.749 1.00 88.94 161 ALA A O 1
ATOM 1307 N N . LYS A 1 162 ? -11.126 1.600 11.811 1.00 88.06 162 LYS A N 1
ATOM 1308 C CA . LYS A 1 162 ? -9.911 1.099 11.149 1.00 88.06 162 LYS A CA 1
ATOM 1309 C C . LYS A 1 162 ? -8.775 2.128 11.155 1.00 88.06 162 LYS A C 1
ATOM 1311 O O . LYS A 1 162 ? -7.622 1.764 11.384 1.00 88.06 162 LYS A O 1
ATOM 1316 N N . ALA A 1 163 ? -9.082 3.396 10.879 1.00 85.31 163 ALA A N 1
ATOM 1317 C CA . ALA A 1 163 ? -8.090 4.467 10.923 1.00 85.31 163 ALA A CA 1
ATOM 1318 C C . ALA A 1 163 ? -7.567 4.701 12.351 1.00 85.31 163 ALA A C 1
ATOM 1320 O O . ALA A 1 163 ? -6.366 4.894 12.519 1.00 85.31 163 ALA A O 1
ATOM 1321 N N . ALA A 1 164 ? -8.433 4.615 13.365 1.00 83.12 164 ALA A N 1
ATOM 1322 C CA . ALA A 1 164 ? -8.049 4.705 14.771 1.00 83.12 164 ALA A CA 1
ATOM 1323 C C . ALA A 1 164 ? -7.135 3.543 15.203 1.00 83.12 164 ALA A C 1
ATOM 1325 O O . ALA A 1 164 ? -6.085 3.798 15.788 1.00 83.12 164 ALA A O 1
ATOM 1326 N N . CYS A 1 165 ? -7.454 2.293 14.836 1.00 80.62 165 CYS A N 1
ATOM 1327 C CA . CYS A 1 165 ? -6.583 1.133 15.077 1.00 80.62 165 CYS A CA 1
ATOM 1328 C C . CYS A 1 165 ? -5.208 1.298 14.413 1.00 80.62 165 CYS A C 1
ATOM 1330 O O . CYS A 1 165 ? -4.179 0.939 14.978 1.00 80.62 165 CYS A O 1
ATOM 1332 N N . LEU A 1 166 ? -5.172 1.839 13.191 1.00 77.94 166 LEU A N 1
ATOM 1333 C CA . LEU A 1 166 ? -3.906 2.096 12.510 1.00 77.94 166 LEU A CA 1
ATOM 1334 C C . LEU A 1 166 ? -3.114 3.201 13.220 1.00 77.94 166 LEU A C 1
ATOM 1336 O O . LEU A 1 166 ? -1.898 3.090 13.360 1.00 77.94 166 LEU A O 1
ATOM 1340 N N . ALA A 1 167 ? -3.795 4.255 13.673 1.00 79.38 167 ALA A N 1
ATOM 1341 C CA . ALA A 1 167 ? -3.171 5.347 14.401 1.00 79.38 167 ALA A CA 1
ATOM 1342 C C . ALA A 1 167 ? -2.580 4.868 15.732 1.00 79.38 167 ALA A C 1
ATOM 1344 O O . ALA A 1 167 ? -1.433 5.197 16.006 1.00 79.38 167 ALA A O 1
ATOM 1345 N N . SER A 1 168 ? -3.285 4.054 16.524 1.00 76.88 168 SER A N 1
ATOM 1346 C CA . SER A 1 168 ? -2.769 3.556 17.811 1.00 76.88 168 SER A CA 1
ATOM 1347 C C . SER A 1 168 ? -1.484 2.734 17.661 1.00 76.88 168 SER A C 1
ATOM 1349 O O . SER A 1 168 ? -0.568 2.888 18.468 1.00 76.88 168 SER A O 1
ATOM 1351 N N . LEU A 1 169 ? -1.360 1.953 16.582 1.00 76.62 169 LEU A N 1
ATOM 1352 C CA . LEU A 1 169 ? -0.133 1.221 16.243 1.00 76.62 169 LEU A CA 1
ATOM 1353 C C . LEU A 1 169 ? 1.051 2.143 15.898 1.00 76.62 169 LEU A C 1
ATOM 1355 O O . LEU A 1 169 ? 2.201 1.784 16.142 1.00 76.62 169 LEU A O 1
ATOM 1359 N N . HIS A 1 170 ? 0.791 3.323 15.327 1.00 72.31 170 HIS A N 1
ATOM 1360 C CA . HIS A 1 170 ? 1.828 4.221 14.800 1.00 72.31 170 HIS A CA 1
ATOM 1361 C C . HIS A 1 170 ? 2.076 5.470 15.666 1.00 72.31 170 HIS A C 1
ATOM 1363 O O . HIS A 1 170 ? 3.108 6.121 15.502 1.00 72.31 170 HIS A O 1
ATOM 1369 N N . LEU A 1 171 ? 1.187 5.810 16.604 1.00 57.56 171 LEU A N 1
ATOM 1370 C CA . LEU A 1 171 ? 1.271 7.014 17.447 1.00 57.56 171 LEU A CA 1
ATOM 1371 C C . 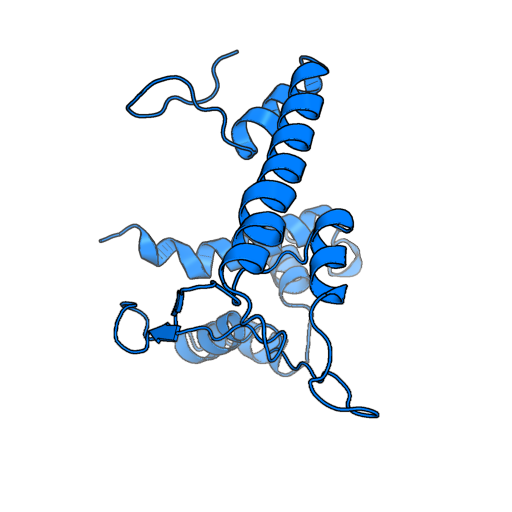LEU A 1 171 ? 2.493 7.017 18.378 1.00 57.56 171 LEU A C 1
ATOM 1373 O O . LEU A 1 171 ? 2.971 8.086 18.737 1.00 57.56 171 LEU A O 1
ATOM 1377 N N . HIS A 1 172 ? 3.088 5.856 18.656 1.00 47.28 172 HIS A N 1
ATOM 1378 C CA . HIS A 1 172 ? 4.344 5.762 19.409 1.00 47.28 172 HIS A CA 1
ATOM 1379 C C . HIS A 1 172 ? 5.616 6.053 18.583 1.00 47.28 172 HIS A C 1
ATOM 1381 O O . HIS A 1 172 ? 6.720 5.959 19.111 1.00 47.28 172 HIS A O 1
ATOM 1387 N N . SER A 1 173 ? 5.502 6.418 17.298 1.00 40.25 173 SER A N 1
ATOM 1388 C CA . SER A 1 173 ? 6.667 6.733 16.447 1.00 40.25 173 SER A CA 1
ATOM 1389 C C . SER A 1 173 ? 7.032 8.223 16.376 1.00 40.25 173 SER A C 1
ATOM 1391 O O . SER A 1 173 ? 8.040 8.565 15.763 1.00 40.25 173 SER A O 1
ATOM 1393 N N . HIS A 1 174 ? 6.258 9.106 17.021 1.00 33.47 174 HIS A N 1
ATOM 1394 C CA . HIS A 1 174 ? 6.498 10.558 17.027 1.00 33.47 174 HIS A CA 1
ATOM 1395 C C . HIS A 1 174 ? 6.952 11.142 18.379 1.00 33.47 174 HIS A C 1
ATOM 1397 O O . HIS A 1 174 ? 7.138 12.352 18.468 1.00 33.47 174 HIS A O 1
ATOM 1403 N N . GLU A 1 175 ? 7.183 10.312 19.401 1.00 29.77 175 GLU A N 1
ATOM 1404 C CA . GLU A 1 175 ? 7.690 10.748 20.719 1.00 29.77 175 GLU A CA 1
ATOM 1405 C C . GLU A 1 175 ? 9.198 10.501 20.938 1.00 29.77 175 GLU A C 1
ATOM 1407 O O . GLU A 1 175 ? 9.662 10.411 22.074 1.00 29.77 175 GLU A O 1
ATOM 1412 N N . LYS A 1 176 ? 10.004 10.427 19.873 1.00 29.80 176 LYS A N 1
ATOM 1413 C CA . LYS A 1 176 ? 11.473 10.451 19.983 1.00 29.80 176 LYS A CA 1
ATOM 1414 C C . LYS A 1 176 ? 12.112 11.379 18.964 1.00 29.80 176 LYS A C 1
ATOM 1416 O O . LYS A 1 176 ? 11.671 11.358 17.794 1.00 29.80 176 LYS A O 1
#

Sequence (176 aa):
PVLKKTKTGYSTSAEVLEKLAPQHEIVEKILHYRQLGKLQSTYIEGLLKVVHHDTNKVHTIFNQALTQTGRLSSTEPNLQNIPIRLEEGRKIRQAFVPSEPDWVIFSADYSQIELRVLAHIANDENLIDAFRHDLDIHTKTAMDIFHVNEDEVTPNMRRQAKAACLASLHLHSHEK

pLDDT: mean 90.39, std 10.51, range [29.77, 98.25]